Protein AF-A0AAW8ARQ1-F1 (afdb_monomer)

Organism: Klebsiella pneumoniae (NCBI:txid573)

Sequence (85 aa):
GRETLGSGDYEWLRRYARFVYDQPQEYRRWTVGDLNPEFRGLQGYADVGGVGVTRQRRRFDPYRPNVFRQDRQLLLQSESTVRIL

Mean predicted aligned error: 13.89 Å

Solvent-accessible surface area (backbone atoms only — not comparable to full-atom values): 5983 Å² total; per-residue (Å²): 114,50,77,48,91,86,76,81,51,77,46,80,77,87,85,77,62,63,51,76,49,79,39,66,95,76,23,34,35,42,36,40,36,58,38,77,73,88,66,91,68,90,65,75,88,62,89,40,79,46,78,47,80,47,77,43,64,81,81,58,44,88,88,53,83,84,72,78,86,70,89,75,81,80,85,75,92,60,99,73,89,86,82,88,130

Foldseek 3Di:
DDQDPPPRDDDDDDDWDWDWDDDLVQQKIKIAAFDFDDDDDPDDTDGDHGIDMDHDNVVNDPPDPPPPPPPPDDDDPDDDDDDDD

Secondary structure (DSSP, 8-state):
-EE-TTT--EE------EEEEEEGGGTEEEEEEEE----SSSPPP--EEEEEEEE-GGGS-TTS------------SS-------

Radius of gyration: 18.59 Å; Cα contacts (8 Å, |Δi|>4): 85; chains: 1; bounding box: 45×28×44 Å

Structure (mmCIF, N/CA/C/O backbone):
data_AF-A0AAW8ARQ1-F1
#
_entry.id   AF-A0AAW8ARQ1-F1
#
loop_
_atom_site.group_PDB
_atom_site.id
_atom_site.type_symbol
_atom_site.label_atom_id
_atom_site.label_alt_id
_atom_site.label_comp_id
_atom_site.label_asym_id
_atom_site.label_entity_id
_atom_site.label_seq_id
_atom_site.pdbx_PDB_ins_code
_atom_site.Cartn_x
_atom_site.Cartn_y
_atom_site.Cartn_z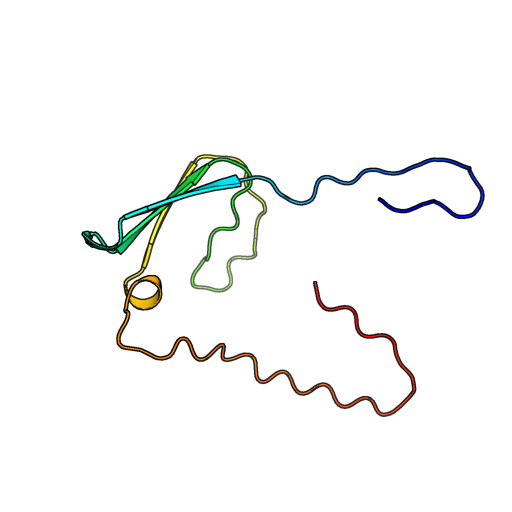
_atom_site.occupancy
_atom_site.B_iso_or_equiv
_atom_site.auth_seq_id
_atom_site.auth_comp_id
_atom_site.auth_asym_id
_atom_site.auth_atom_id
_atom_site.pdbx_PDB_model_num
ATOM 1 N N . GLY A 1 1 ? 16.361 6.200 -11.392 1.00 51.56 1 GLY A N 1
ATOM 2 C CA . GLY A 1 1 ? 16.944 5.982 -12.721 1.00 51.56 1 GLY A CA 1
ATOM 3 C C . GLY A 1 1 ? 18.023 4.940 -12.609 1.00 51.56 1 GLY A C 1
ATOM 4 O O . GLY A 1 1 ? 18.564 4.767 -11.518 1.00 51.56 1 GLY A O 1
ATOM 5 N N . ARG A 1 2 ? 18.294 4.228 -13.696 1.00 53.00 2 ARG A N 1
ATOM 6 C CA . ARG A 1 2 ? 19.491 3.400 -13.831 1.00 53.00 2 ARG A CA 1
ATOM 7 C C . ARG A 1 2 ? 20.307 4.002 -14.966 1.00 53.00 2 ARG A C 1
ATOM 9 O O . ARG A 1 2 ? 19.757 4.258 -16.030 1.00 53.00 2 ARG A O 1
ATOM 16 N N . GLU A 1 3 ? 21.585 4.244 -14.718 1.00 56.28 3 GLU A N 1
ATOM 17 C CA . GLU A 1 3 ? 22.528 4.514 -15.796 1.00 56.28 3 GLU A CA 1
ATOM 18 C C . GLU A 1 3 ? 22.971 3.166 -16.358 1.00 56.28 3 GLU A C 1
ATOM 20 O O . GLU A 1 3 ? 23.436 2.282 -15.625 1.00 56.28 3 GLU A O 1
ATOM 25 N N . THR A 1 4 ? 22.747 2.965 -17.651 1.00 60.34 4 THR A N 1
ATOM 26 C CA . THR A 1 4 ? 23.196 1.764 -18.349 1.00 60.34 4 THR A CA 1
ATOM 27 C C . THR A 1 4 ? 24.686 1.937 -18.618 1.00 60.34 4 THR A C 1
ATOM 29 O O . THR A 1 4 ? 25.082 2.734 -19.466 1.00 60.34 4 THR A O 1
ATOM 32 N N . LEU A 1 5 ? 25.527 1.240 -17.846 1.00 54.66 5 LEU A N 1
ATOM 33 C CA . LEU A 1 5 ? 26.982 1.265 -18.016 1.00 54.66 5 LEU A CA 1
ATOM 34 C C . LEU A 1 5 ? 27.326 0.824 -19.447 1.00 54.66 5 LEU A C 1
ATOM 36 O O . LEU A 1 5 ? 27.248 -0.361 -19.762 1.00 54.66 5 LEU A O 1
ATOM 40 N N . GLY A 1 6 ? 27.670 1.790 -20.302 1.00 60.81 6 GLY A N 1
ATOM 41 C CA . GLY A 1 6 ? 28.150 1.559 -21.666 1.00 60.81 6 GLY A CA 1
ATOM 42 C C . GLY A 1 6 ? 27.453 2.347 -22.781 1.00 60.81 6 GLY A C 1
ATOM 43 O O . GLY A 1 6 ? 28.124 2.637 -23.764 1.00 60.81 6 GLY A O 1
ATOM 44 N N . SER A 1 7 ? 26.171 2.731 -22.661 1.00 63.88 7 SER A N 1
ATOM 45 C CA . SER A 1 7 ? 25.453 3.416 -23.764 1.00 63.88 7 SER A CA 1
ATOM 46 C C . SER A 1 7 ? 25.183 4.907 -23.542 1.00 63.88 7 SER A C 1
ATOM 48 O O . SER A 1 7 ? 24.799 5.598 -24.476 1.00 63.88 7 SER A O 1
ATOM 50 N N . GLY A 1 8 ? 25.400 5.427 -22.328 1.00 62.69 8 GLY A N 1
ATOM 51 C CA . GLY A 1 8 ? 25.072 6.820 -21.993 1.00 62.69 8 GLY A CA 1
ATOM 52 C C . GLY A 1 8 ? 23.566 7.099 -21.888 1.00 62.69 8 GLY A C 1
ATOM 53 O O . GLY A 1 8 ? 23.177 8.223 -21.578 1.00 62.69 8 GLY A O 1
ATOM 54 N N . ASP A 1 9 ? 22.719 6.086 -22.091 1.00 69.88 9 ASP A N 1
ATOM 55 C CA . ASP A 1 9 ? 21.272 6.227 -22.000 1.00 69.88 9 ASP A CA 1
ATOM 56 C C . ASP A 1 9 ? 20.814 6.248 -20.537 1.00 69.88 9 ASP A C 1
ATOM 58 O O . ASP A 1 9 ? 21.120 5.349 -19.741 1.00 69.88 9 ASP A O 1
ATOM 62 N N . TYR A 1 10 ? 20.054 7.288 -20.194 1.00 73.31 10 TYR A N 1
ATOM 63 C CA . TYR A 1 10 ? 19.422 7.457 -18.892 1.00 73.31 10 TYR A CA 1
ATOM 64 C C . TYR A 1 10 ? 18.014 6.859 -18.908 1.00 73.31 10 TYR A C 1
ATOM 66 O O . TYR A 1 10 ? 17.100 7.405 -19.528 1.00 73.31 10 TYR A O 1
ATOM 74 N N . GLU A 1 11 ? 17.813 5.756 -18.186 1.00 71.88 11 GLU A N 1
ATOM 75 C CA . GLU A 1 11 ? 16.497 5.130 -18.078 1.00 71.88 11 GLU A CA 1
ATOM 76 C C . GLU A 1 11 ? 15.743 5.646 -16.841 1.00 71.88 11 GLU A C 1
ATOM 78 O O . GLU A 1 11 ? 16.149 5.451 -15.681 1.00 71.88 11 GLU A O 1
ATOM 83 N N . TRP A 1 12 ? 14.600 6.292 -17.084 1.00 72.06 12 TRP A N 1
ATOM 84 C CA . TRP A 1 12 ? 13.659 6.694 -16.044 1.00 72.06 12 TRP A CA 1
ATOM 85 C C . TRP A 1 12 ? 12.472 5.730 -15.979 1.00 72.06 12 TRP A C 1
ATOM 87 O O . TRP A 1 12 ? 11.6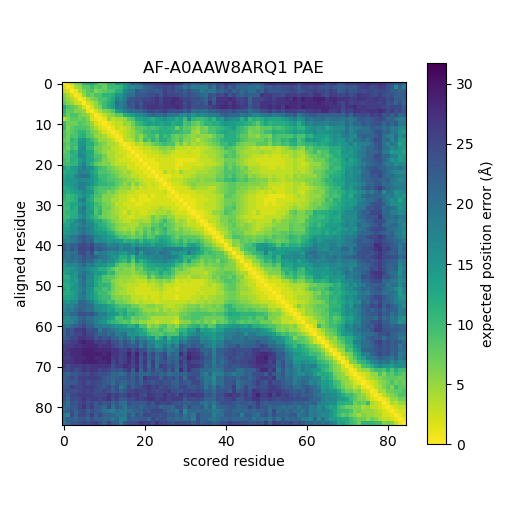59 5.652 -16.893 1.00 72.06 12 TRP A O 1
ATOM 97 N N . LEU A 1 13 ? 12.352 5.027 -14.852 1.00 71.38 13 LEU A N 1
ATOM 98 C CA . LEU A 1 13 ? 11.246 4.115 -14.569 1.00 71.38 13 LEU A CA 1
ATOM 99 C C . LEU A 1 13 ? 10.329 4.728 -13.504 1.00 71.38 13 LEU A C 1
ATOM 101 O O . LEU A 1 13 ? 10.705 4.817 -12.329 1.00 71.38 13 LEU A O 1
ATOM 105 N N . ARG A 1 14 ? 9.109 5.117 -13.897 1.00 71.81 14 ARG A N 1
ATOM 106 C CA . ARG A 1 14 ? 8.023 5.429 -12.956 1.00 71.81 14 ARG A CA 1
ATOM 107 C C . ARG A 1 14 ? 7.535 4.125 -12.343 1.00 71.81 14 ARG A C 1
ATOM 109 O O . ARG A 1 14 ? 6.996 3.284 -13.048 1.00 71.81 14 ARG A O 1
ATOM 116 N N . ARG A 1 15 ? 7.707 3.971 -11.031 1.00 73.38 15 ARG A N 1
ATOM 117 C CA . ARG A 1 15 ? 7.220 2.782 -10.319 1.00 73.38 15 ARG A CA 1
ATOM 118 C C . ARG A 1 15 ? 5.726 2.884 -10.038 1.00 73.38 15 ARG A C 1
ATOM 120 O O . ARG A 1 15 ? 4.961 2.115 -10.589 1.00 73.38 15 ARG A O 1
ATOM 127 N N . TYR A 1 16 ? 5.324 3.857 -9.222 1.00 76.25 16 TYR A N 1
ATOM 128 C CA . TYR A 1 16 ? 3.930 4.057 -8.832 1.00 76.25 16 TYR A CA 1
ATOM 129 C C . TYR A 1 16 ? 3.700 5.527 -8.477 1.00 76.25 16 TYR A C 1
ATOM 131 O O . TYR A 1 16 ? 4.540 6.142 -7.818 1.00 76.25 16 TYR A O 1
ATOM 139 N N . ALA A 1 17 ? 2.555 6.086 -8.853 1.00 84.44 17 ALA A N 1
ATOM 140 C CA . ALA A 1 17 ? 2.019 7.300 -8.255 1.00 84.44 17 ALA A CA 1
ATOM 141 C C . ALA A 1 17 ? 0.516 7.137 -8.016 1.00 84.44 17 ALA A C 1
ATOM 143 O O . ALA A 1 17 ? -0.235 6.722 -8.901 1.00 84.44 17 ALA A O 1
ATOM 144 N N . ARG A 1 18 ? 0.086 7.476 -6.800 1.00 87.38 18 ARG A N 1
ATOM 145 C CA . ARG A 1 18 ? -1.310 7.383 -6.385 1.00 87.38 18 ARG A CA 1
ATOM 146 C C . ARG A 1 18 ? -1.652 8.460 -5.373 1.00 87.38 18 ARG A C 1
ATOM 148 O O . ARG A 1 18 ? -0.843 8.782 -4.504 1.00 87.38 18 ARG A O 1
ATOM 155 N N . PHE A 1 19 ? -2.878 8.946 -5.453 1.00 88.75 19 PHE A N 1
ATOM 156 C CA . PHE A 1 19 ? -3.493 9.775 -4.431 1.00 88.75 19 PHE A CA 1
ATOM 157 C C . PHE A 1 19 ? -4.238 8.887 -3.448 1.00 88.75 19 PHE A C 1
ATOM 159 O O . PHE A 1 19 ? -4.891 7.923 -3.846 1.00 88.75 19 PHE A O 1
ATOM 166 N N . VAL A 1 20 ? -4.123 9.202 -2.162 1.00 89.44 20 VAL A N 1
ATOM 167 C CA . VAL A 1 20 ? -4.742 8.440 -1.078 1.00 89.44 20 VAL A CA 1
ATOM 168 C C . VAL A 1 20 ? -5.494 9.405 -0.179 1.00 89.44 20 VAL A C 1
ATOM 170 O O . VAL A 1 20 ? -4.928 10.406 0.251 1.00 89.44 20 VAL A O 1
ATOM 173 N N . TYR A 1 21 ? -6.747 9.081 0.124 1.00 89.19 21 TYR A N 1
ATOM 174 C CA . TYR A 1 21 ? -7.567 9.826 1.071 1.00 89.19 21 TYR A CA 1
ATOM 175 C C . TYR A 1 21 ? -8.187 8.869 2.091 1.00 89.19 21 TYR A C 1
ATOM 177 O O . TYR A 1 21 ? -8.850 7.896 1.725 1.00 89.19 21 TYR A O 1
ATOM 185 N N . ASP A 1 22 ? -7.939 9.135 3.371 1.00 89.75 22 ASP A N 1
ATOM 186 C CA . ASP A 1 22 ? -8.372 8.301 4.488 1.00 89.75 22 ASP A CA 1
ATOM 187 C C . ASP A 1 22 ? -9.572 8.913 5.211 1.00 89.75 22 ASP A C 1
ATOM 189 O O . ASP A 1 22 ? -9.575 10.096 5.541 1.00 89.75 22 ASP A O 1
ATOM 193 N N . GLN A 1 23 ? -10.564 8.075 5.516 1.00 89.06 23 GLN A N 1
ATOM 194 C CA . GLN A 1 23 ? -11.734 8.392 6.338 1.00 89.06 23 GLN A CA 1
ATOM 195 C C . GLN A 1 23 ? -11.774 7.437 7.544 1.00 89.06 23 GLN A C 1
ATOM 197 O O . GLN A 1 23 ? -12.459 6.403 7.506 1.00 89.06 23 GLN A O 1
ATOM 202 N N . PRO A 1 24 ? -11.028 7.741 8.624 1.00 84.25 24 PRO A N 1
ATOM 203 C CA . PRO A 1 24 ? -10.901 6.857 9.781 1.00 84.25 24 PRO A CA 1
ATOM 204 C C . PRO A 1 24 ? -12.236 6.546 10.464 1.00 84.25 24 PRO A C 1
ATOM 206 O O . PRO A 1 24 ? -12.454 5.409 10.875 1.00 84.25 24 PRO A O 1
ATOM 209 N N . GLN A 1 25 ? -13.155 7.518 10.519 1.00 85.06 25 GLN A N 1
ATOM 210 C CA . GLN A 1 25 ? -14.475 7.387 11.156 1.00 85.06 25 GLN A CA 1
ATOM 211 C C . GLN A 1 25 ? -15.320 6.269 10.527 1.00 85.06 25 GLN A C 1
ATOM 213 O O . GLN A 1 25 ? -16.160 5.661 11.185 1.00 85.06 25 GLN A O 1
ATOM 218 N N . GLU A 1 26 ? -15.077 5.965 9.253 1.00 88.25 26 GLU A N 1
ATOM 219 C CA . GLU A 1 26 ? -15.829 4.972 8.485 1.00 88.25 26 GLU A CA 1
ATOM 220 C C . GLU A 1 26 ? -15.010 3.705 8.187 1.00 88.25 26 GLU A C 1
ATOM 222 O O . GLU A 1 26 ? -15.515 2.748 7.575 1.00 88.25 26 GLU A O 1
ATOM 227 N N . TYR A 1 27 ? -13.754 3.681 8.649 1.00 85.94 27 TYR A N 1
ATOM 228 C CA . TYR A 1 27 ? -12.737 2.677 8.341 1.00 85.94 27 TYR A CA 1
ATOM 229 C C . TYR A 1 27 ? -12.463 2.535 6.840 1.00 85.94 27 TYR A C 1
ATOM 231 O O . TYR A 1 27 ? -12.252 1.417 6.357 1.00 85.94 27 TYR A O 1
ATOM 239 N N . ARG A 1 28 ? -12.507 3.643 6.094 1.00 90.75 28 ARG A N 1
ATOM 240 C CA . ARG A 1 28 ? -12.507 3.660 4.626 1.00 90.75 28 ARG A CA 1
ATOM 241 C C . ARG A 1 28 ? -11.284 4.398 4.078 1.00 90.75 28 ARG A C 1
ATOM 243 O O . ARG A 1 28 ? -10.880 5.422 4.618 1.00 90.75 28 ARG A O 1
ATOM 250 N N . ARG A 1 29 ? -10.724 3.894 2.980 1.00 90.50 29 ARG A N 1
ATOM 251 C CA . ARG A 1 29 ? -9.664 4.534 2.197 1.00 90.50 29 ARG A CA 1
ATOM 252 C C . ARG A 1 29 ? -10.067 4.611 0.735 1.00 90.50 29 ARG A C 1
ATOM 254 O O . ARG A 1 29 ? -10.495 3.613 0.156 1.00 90.50 29 ARG A O 1
ATOM 261 N N . TRP A 1 30 ? -9.835 5.771 0.146 1.00 90.81 30 TRP A N 1
ATOM 262 C CA . TRP A 1 30 ? -9.911 6.014 -1.285 1.00 90.81 30 TRP A CA 1
ATOM 263 C C . TRP A 1 30 ? -8.502 6.050 -1.859 1.00 90.81 30 TRP A C 1
ATOM 265 O O . TRP A 1 30 ? -7.576 6.584 -1.245 1.00 90.81 30 TRP A O 1
ATOM 275 N N . THR A 1 31 ? -8.307 5.444 -3.022 1.00 89.31 31 THR A N 1
ATOM 276 C CA . THR A 1 31 ? -7.035 5.469 -3.745 1.00 89.31 31 THR A CA 1
ATOM 277 C C . THR A 1 31 ? -7.301 5.714 -5.220 1.00 89.31 31 THR A C 1
ATOM 279 O O . THR A 1 31 ? -8.200 5.099 -5.781 1.00 89.31 31 THR A O 1
ATOM 282 N N . VAL A 1 32 ? -6.536 6.610 -5.839 1.00 91.81 32 VAL A N 1
ATOM 283 C CA . VAL A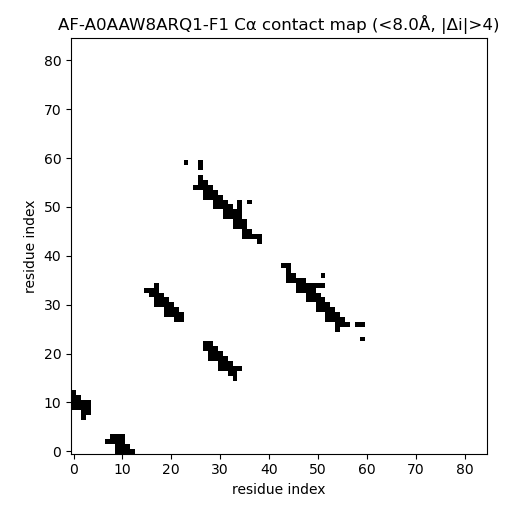 1 32 ? -6.643 6.937 -7.268 1.00 91.81 32 VAL A CA 1
ATOM 284 C C . VAL A 1 32 ? -5.259 6.888 -7.900 1.00 91.81 32 VAL A C 1
ATOM 286 O O . VAL A 1 32 ? -4.334 7.503 -7.372 1.00 91.81 32 VAL A O 1
ATOM 289 N N . GLY A 1 33 ? -5.115 6.187 -9.021 1.00 89.19 33 GLY A N 1
ATOM 290 C CA . GLY A 1 33 ? -3.851 6.025 -9.741 1.00 89.19 33 GLY A CA 1
ATOM 291 C C . GLY A 1 33 ? -3.440 4.562 -9.797 1.00 89.19 33 GLY A C 1
ATOM 292 O O . GLY A 1 33 ? -4.278 3.703 -10.062 1.00 89.19 33 GLY A O 1
ATOM 293 N N . ASP A 1 34 ? -2.167 4.278 -9.534 1.00 85.88 34 ASP A N 1
ATOM 294 C CA . ASP A 1 34 ? -1.675 2.901 -9.546 1.00 85.88 34 ASP A CA 1
ATOM 295 C C . ASP A 1 34 ? -2.125 2.174 -8.262 1.00 85.88 34 ASP A C 1
ATOM 297 O O . ASP A 1 34 ? -1.715 2.500 -7.137 1.00 85.88 34 ASP A O 1
ATOM 301 N N . LEU A 1 35 ? -3.035 1.215 -8.426 1.00 80.50 35 LEU A N 1
ATOM 302 C CA . LEU A 1 35 ? -3.639 0.421 -7.366 1.00 80.50 35 LEU A CA 1
ATOM 303 C C . LEU A 1 35 ? -2.851 -0.870 -7.156 1.00 80.50 35 LEU A C 1
ATOM 305 O O . LEU A 1 35 ? -2.493 -1.571 -8.098 1.00 80.50 35 LEU A O 1
ATOM 309 N N . ASN A 1 36 ? -2.680 -1.219 -5.884 1.00 76.06 36 ASN A N 1
ATOM 310 C CA . ASN A 1 36 ? -2.222 -2.534 -5.457 1.00 76.06 36 ASN A CA 1
ATOM 311 C C . ASN A 1 36 ? -3.281 -3.090 -4.486 1.00 76.06 36 ASN A C 1
ATOM 313 O O . ASN A 1 36 ? -3.238 -2.780 -3.289 1.00 76.06 36 ASN A O 1
ATOM 317 N N . PRO A 1 37 ? -4.333 -3.745 -5.010 1.00 71.12 37 PRO A N 1
ATOM 318 C CA . PRO A 1 37 ? -5.417 -4.263 -4.192 1.00 71.12 37 PRO A CA 1
ATOM 319 C C . PRO A 1 37 ? -4.954 -5.463 -3.359 1.00 71.12 37 PRO A C 1
ATOM 321 O O . PRO A 1 37 ? -4.388 -6.424 -3.872 1.00 71.12 37 PRO A O 1
ATOM 324 N N . GLU A 1 38 ? -5.241 -5.426 -2.058 1.00 69.31 38 GLU A N 1
ATOM 325 C CA . GLU A 1 38 ? -5.020 -6.566 -1.167 1.00 69.31 38 GLU A CA 1
ATOM 326 C C . GLU A 1 38 ? -6.136 -7.603 -1.379 1.00 69.31 38 GLU A C 1
ATOM 328 O O . GLU A 1 38 ? -7.235 -7.477 -0.830 1.00 69.31 38 GLU A O 1
ATOM 333 N N . PHE A 1 39 ? -5.872 -8.641 -2.174 1.00 65.50 39 PHE A N 1
ATOM 334 C CA . PHE A 1 39 ? -6.784 -9.776 -2.315 1.00 65.50 39 PHE A CA 1
ATOM 335 C C . PHE A 1 39 ? -6.591 -10.764 -1.159 1.00 65.50 39 PHE A C 1
ATOM 337 O O . PHE A 1 39 ? -5.471 -11.100 -0.777 1.00 65.50 39 PHE A O 1
ATOM 344 N N . ARG A 1 40 ? -7.695 -11.258 -0.584 1.00 65.94 40 ARG A N 1
ATOM 345 C CA . ARG A 1 40 ? -7.652 -12.375 0.371 1.00 65.94 40 ARG A CA 1
ATOM 346 C C . ARG A 1 40 ? -7.789 -13.680 -0.412 1.00 65.94 40 ARG A C 1
ATOM 348 O O . ARG A 1 40 ? -8.877 -13.977 -0.891 1.00 65.94 40 ARG A O 1
ATOM 355 N N . GLY A 1 41 ? -6.708 -14.447 -0.537 1.00 64.12 41 GLY A N 1
ATOM 356 C CA . GLY A 1 41 ? -6.698 -15.746 -1.221 1.00 64.12 41 GLY A CA 1
ATOM 357 C C . GLY A 1 41 ? -5.441 -15.964 -2.065 1.00 64.12 41 GLY A C 1
ATOM 358 O O . GLY A 1 41 ? -4.500 -15.184 -1.987 1.00 64.12 41 GLY A O 1
ATOM 359 N N . LEU A 1 42 ? -5.442 -17.020 -2.883 1.00 57.31 42 LEU A N 1
ATOM 360 C CA . LEU A 1 42 ? -4.369 -17.349 -3.840 1.00 57.31 42 LEU A CA 1
ATOM 361 C C . LEU A 1 42 ? -4.473 -16.566 -5.163 1.00 57.31 42 LEU A C 1
ATOM 363 O O . LEU A 1 42 ? -3.813 -16.907 -6.141 1.00 57.31 42 LEU A O 1
ATOM 367 N N . GLN A 1 43 ? -5.326 -15.542 -5.226 1.00 63.91 43 GLN A N 1
ATOM 368 C CA . GLN A 1 43 ? -5.396 -14.680 -6.400 1.00 63.91 43 GLN A CA 1
ATOM 369 C C . GLN A 1 43 ? -4.135 -13.819 -6.430 1.00 63.91 43 GLN A C 1
ATOM 371 O O . GLN A 1 43 ? -3.860 -13.076 -5.489 1.00 63.91 43 GLN A O 1
ATOM 376 N N . GLY A 1 44 ? -3.338 -13.998 -7.484 1.00 57.16 44 GLY A N 1
ATOM 377 C CA . GLY A 1 44 ? -2.092 -13.271 -7.688 1.00 57.16 44 GLY A CA 1
ATOM 378 C C . GLY A 1 44 ? -2.291 -11.756 -7.669 1.00 57.16 44 GLY A C 1
ATOM 379 O O . GLY A 1 44 ? -3.390 -11.240 -7.877 1.00 57.16 44 GLY A O 1
ATOM 380 N N . TYR A 1 45 ? -1.202 -11.042 -7.408 1.00 61.94 45 TYR A N 1
ATOM 381 C CA . TYR A 1 45 ? -1.178 -9.590 -7.491 1.00 61.94 45 TYR A CA 1
ATOM 382 C C . TYR A 1 45 ? -1.282 -9.162 -8.960 1.00 61.94 45 TYR A C 1
ATOM 384 O O . TYR A 1 45 ? -0.620 -9.725 -9.831 1.00 61.94 45 TYR A O 1
ATOM 392 N N . ALA A 1 46 ? -2.113 -8.160 -9.227 1.00 65.44 46 ALA A N 1
ATOM 393 C CA . ALA A 1 46 ? -2.155 -7.471 -10.506 1.00 65.44 46 ALA A CA 1
ATOM 394 C C . ALA A 1 46 ? -1.962 -5.979 -10.243 1.00 65.44 46 ALA A C 1
ATOM 396 O O . ALA A 1 46 ? -2.640 -5.411 -9.381 1.00 65.44 46 ALA A O 1
ATOM 397 N N . ASP A 1 47 ? -1.042 -5.360 -10.979 1.00 69.56 47 ASP A N 1
ATOM 398 C CA . ASP A 1 47 ? -0.902 -3.910 -10.997 1.00 69.56 47 ASP A CA 1
ATOM 399 C C . ASP A 1 47 ? -2.031 -3.344 -11.858 1.00 69.56 47 ASP A C 1
ATOM 401 O O . ASP A 1 47 ? -2.121 -3.611 -13.057 1.00 69.56 47 ASP A O 1
ATOM 405 N N . VAL A 1 48 ? -2.942 -2.608 -11.224 1.00 80.88 48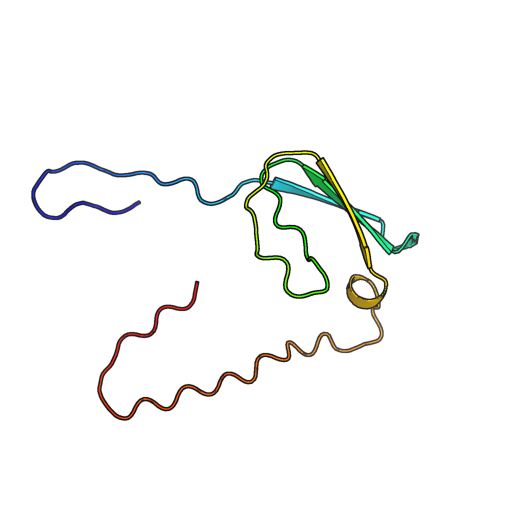 VAL A N 1
ATOM 406 C CA . VAL A 1 48 ? -4.151 -2.094 -11.875 1.00 80.88 48 VAL A CA 1
ATOM 407 C C . VAL A 1 48 ? -4.182 -0.582 -11.723 1.00 80.88 48 VAL A C 1
ATOM 409 O O . VAL A 1 48 ? -4.022 -0.069 -10.624 1.00 80.88 48 VAL A O 1
ATOM 412 N N 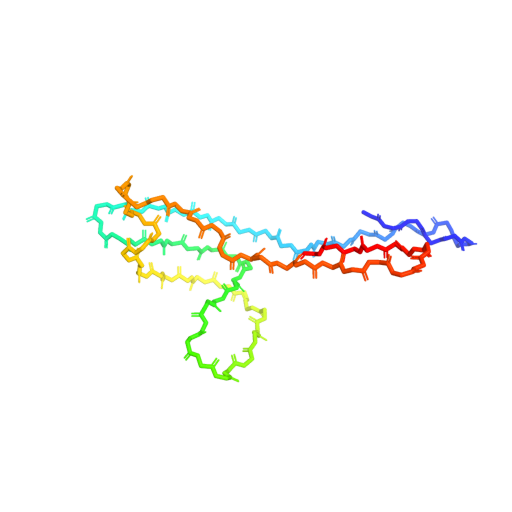. GLY A 1 49 ? -4.421 0.156 -12.803 1.00 85.56 49 GLY A N 1
ATOM 413 C CA . GLY A 1 49 ? -4.698 1.592 -12.729 1.00 85.56 49 GLY A CA 1
ATOM 414 C C . GLY A 1 49 ? -6.184 1.852 -12.483 1.00 85.56 49 GLY A C 1
ATOM 415 O O . GLY A 1 49 ? -7.026 1.235 -13.133 1.00 85.56 49 GLY A O 1
ATOM 416 N N . GLY A 1 50 ? -6.536 2.767 -11.578 1.00 87.44 50 GLY A N 1
ATOM 417 C CA . GLY A 1 50 ? -7.931 3.183 -11.417 1.00 87.44 50 GLY A CA 1
ATOM 418 C C . GLY A 1 50 ? -8.269 3.848 -10.088 1.00 87.44 50 GLY A C 1
ATOM 419 O O . GLY A 1 50 ? -7.423 4.460 -9.437 1.00 87.44 50 GLY A O 1
ATOM 420 N N . VAL A 1 51 ? -9.540 3.718 -9.698 1.00 89.12 51 VAL A N 1
ATOM 421 C CA . VAL A 1 51 ? -10.074 4.171 -8.409 1.00 89.12 51 VAL A CA 1
ATOM 422 C C . VAL A 1 51 ? -10.399 2.951 -7.552 1.00 89.12 51 VAL A C 1
ATOM 424 O O . VAL A 1 51 ? -11.161 2.080 -7.960 1.00 89.12 51 VAL A O 1
ATOM 427 N N . GLY A 1 52 ? -9.821 2.891 -6.356 1.00 87.69 52 GLY A N 1
ATOM 428 C CA . GLY A 1 52 ? -10.038 1.828 -5.384 1.00 87.69 52 GLY A CA 1
ATOM 429 C C . GLY A 1 52 ? -10.657 2.361 -4.099 1.00 87.69 52 GLY A C 1
ATOM 430 O O . GLY A 1 52 ? -10.232 3.393 -3.574 1.00 87.69 52 GLY A O 1
ATOM 431 N N . VAL A 1 53 ? -11.628 1.621 -3.563 1.00 88.31 53 VAL A N 1
ATOM 432 C CA . VAL A 1 53 ? -12.191 1.852 -2.229 1.00 88.31 53 VAL A CA 1
ATOM 433 C C . VAL A 1 53 ? -11.914 0.629 -1.380 1.00 88.31 53 VAL A C 1
ATOM 435 O O . VAL A 1 53 ? -12.339 -0.474 -1.718 1.00 88.31 53 VAL A O 1
ATOM 438 N N . THR A 1 54 ? -11.213 0.809 -0.265 1.00 87.38 54 THR A N 1
ATOM 439 C CA . THR A 1 54 ? -10.942 -0.280 0.675 1.00 87.38 54 THR A CA 1
ATOM 440 C C . THR A 1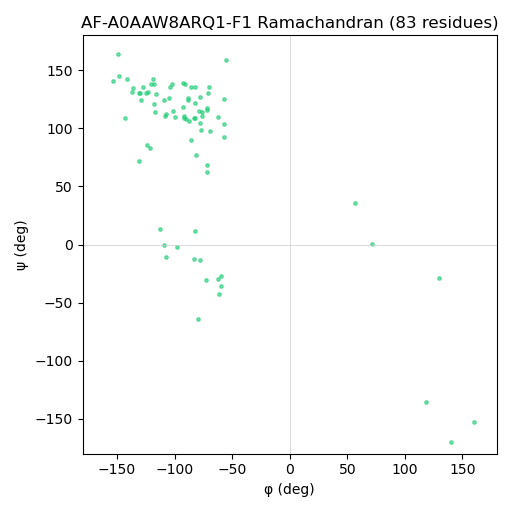 54 ? -11.505 0.051 2.047 1.00 87.38 54 THR A C 1
ATOM 442 O O . THR A 1 54 ? -11.422 1.184 2.522 1.00 87.38 54 THR A O 1
ATOM 445 N N . ARG A 1 55 ? -12.119 -0.949 2.691 1.00 85.50 55 ARG A N 1
ATOM 446 C CA . ARG A 1 55 ? -12.642 -0.829 4.054 1.00 85.50 55 ARG A CA 1
ATOM 447 C C . ARG A 1 55 ? -11.905 -1.793 4.972 1.00 85.50 55 ARG A C 1
ATOM 449 O O . ARG A 1 55 ? -12.032 -3.008 4.826 1.00 85.50 55 ARG A O 1
ATOM 456 N N . GLN A 1 56 ? -11.139 -1.267 5.924 1.00 76.06 56 GLN A N 1
ATOM 457 C CA . GLN A 1 56 ? -10.288 -2.086 6.786 1.00 76.06 56 GLN A CA 1
ATOM 458 C C . GLN A 1 56 ? -10.254 -1.545 8.214 1.00 76.06 56 GLN A C 1
ATOM 460 O O . GLN A 1 56 ? -9.609 -0.543 8.498 1.00 76.06 56 GLN A O 1
ATOM 465 N N . ARG A 1 57 ? -10.887 -2.269 9.146 1.00 74.75 57 ARG A N 1
ATOM 466 C CA . ARG A 1 57 ? -10.890 -1.901 10.573 1.00 74.75 57 ARG A CA 1
ATOM 467 C C . ARG A 1 57 ? -9.489 -1.894 11.181 1.00 74.75 57 ARG A C 1
ATOM 469 O O . ARG A 1 57 ? -9.125 -0.957 11.871 1.00 74.75 57 ARG A O 1
ATOM 476 N N . ARG A 1 58 ? -8.682 -2.909 10.849 1.00 69.56 58 ARG A N 1
ATOM 477 C CA . ARG A 1 58 ? -7.325 -3.093 11.389 1.00 69.56 58 ARG A CA 1
ATOM 478 C C . ARG A 1 58 ? -6.366 -1.948 11.043 1.00 69.56 58 ARG A C 1
ATOM 480 O O . ARG A 1 58 ? -5.454 -1.693 11.811 1.00 69.56 58 ARG A O 1
ATOM 487 N N . ARG A 1 59 ? -6.555 -1.280 9.900 1.00 72.44 59 ARG A N 1
ATOM 488 C CA . ARG A 1 59 ? -5.672 -0.197 9.438 1.00 72.44 59 ARG A CA 1
ATOM 489 C C . ARG A 1 59 ? -5.846 1.091 10.241 1.00 72.44 59 ARG A C 1
ATOM 491 O O . ARG A 1 59 ? -4.894 1.846 10.375 1.00 72.44 59 ARG A O 1
ATOM 498 N N . PHE A 1 60 ? -7.055 1.328 10.742 1.00 75.38 60 PHE A N 1
ATOM 499 C CA . PHE A 1 60 ? -7.430 2.561 11.435 1.00 75.38 60 PHE A CA 1
ATOM 500 C C . PHE A 1 60 ? -7.720 2.336 12.924 1.00 75.38 60 PHE A C 1
ATOM 502 O O . PHE A 1 60 ? -8.321 3.198 13.552 1.00 75.38 60 PHE A O 1
ATOM 509 N N . ASP A 1 61 ? -7.346 1.181 13.481 1.00 69.19 61 ASP A N 1
ATOM 510 C CA . ASP A 1 61 ? -7.468 0.897 14.913 1.00 69.19 61 ASP A CA 1
ATOM 511 C C . ASP A 1 61 ? -6.260 1.509 15.652 1.00 69.19 61 ASP A C 1
ATOM 513 O O . ASP A 1 61 ? -5.145 1.008 15.485 1.00 69.19 61 ASP A O 1
ATOM 517 N N . PRO A 1 62 ? -6.441 2.586 16.443 1.00 62.06 62 PRO A N 1
ATOM 518 C CA . PRO A 1 62 ? -5.338 3.264 17.120 1.00 62.06 62 PRO A CA 1
ATOM 519 C C . PRO A 1 62 ? -4.853 2.512 18.369 1.00 62.06 62 PRO A C 1
ATOM 521 O O . PRO A 1 62 ? -3.788 2.830 18.892 1.00 62.06 62 PRO A O 1
ATOM 524 N N . TYR A 1 63 ? -5.613 1.524 18.859 1.00 65.69 63 TYR A N 1
ATOM 525 C CA . TYR A 1 63 ? -5.336 0.825 20.119 1.00 65.69 63 TYR A CA 1
ATOM 526 C C . TYR A 1 63 ? -4.608 -0.501 19.930 1.00 65.69 63 TYR A C 1
ATOM 528 O O . TYR A 1 63 ? -4.267 -1.169 20.908 1.00 65.69 63 TYR A O 1
ATOM 536 N N . ARG A 1 64 ? -4.349 -0.902 18.683 1.00 57.03 64 ARG A N 1
ATOM 537 C CA . ARG A 1 64 ? -3.528 -2.073 18.399 1.00 57.03 64 ARG A CA 1
ATOM 538 C C . ARG A 1 64 ? -2.152 -1.637 17.922 1.00 57.03 64 ARG A C 1
ATOM 540 O O . ARG A 1 64 ? -2.070 -0.909 16.933 1.00 57.03 64 ARG A O 1
ATOM 547 N N . PRO A 1 65 ? -1.065 -2.121 18.552 1.00 51.25 65 PRO A N 1
ATOM 548 C CA . PRO A 1 65 ? 0.256 -1.927 17.990 1.00 51.25 65 PRO A CA 1
ATOM 549 C C . PRO A 1 65 ? 0.245 -2.524 16.583 1.00 51.25 65 PRO A C 1
ATOM 551 O O . PRO A 1 65 ? -0.135 -3.683 16.379 1.00 51.25 65 PRO A O 1
ATOM 554 N N . ASN A 1 66 ? 0.618 -1.707 15.601 1.00 52.16 66 ASN A N 1
ATOM 555 C CA . ASN A 1 66 ? 0.817 -2.134 14.227 1.00 52.16 66 ASN A CA 1
ATOM 556 C C . ASN A 1 66 ? 2.102 -2.972 14.184 1.00 52.16 66 ASN A C 1
ATOM 558 O O . ASN A 1 66 ? 3.135 -2.528 13.694 1.00 52.16 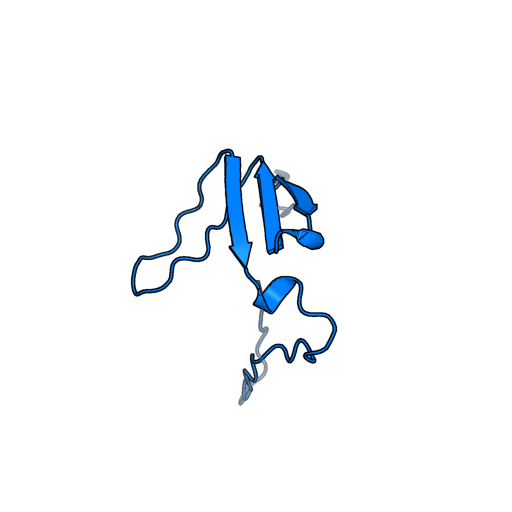66 ASN A O 1
ATOM 562 N N . VAL A 1 67 ? 2.071 -4.159 14.802 1.00 53.12 67 VAL A N 1
ATOM 563 C CA . VAL A 1 67 ? 3.194 -5.093 14.789 1.00 53.12 67 VAL A CA 1
ATOM 564 C C . VAL A 1 67 ? 3.282 -5.596 13.361 1.00 53.12 67 VAL A C 1
ATOM 566 O O . VAL A 1 67 ? 2.504 -6.453 12.927 1.00 53.12 67 VAL A O 1
ATOM 569 N N . PHE A 1 68 ? 4.182 -4.975 12.610 1.00 51.72 68 PHE A N 1
ATOM 570 C CA . PHE A 1 68 ? 4.618 -5.410 11.299 1.00 51.72 68 PHE A CA 1
ATOM 571 C C . PHE A 1 68 ? 5.143 -6.840 11.465 1.00 51.72 68 PHE A C 1
ATOM 573 O O . PHE A 1 68 ? 6.282 -7.063 11.860 1.00 51.72 68 PHE A O 1
ATOM 580 N N . ARG A 1 69 ? 4.282 -7.842 11.258 1.00 51.94 69 ARG A N 1
ATOM 581 C CA . ARG A 1 69 ? 4.686 -9.245 11.328 1.00 51.94 69 ARG A CA 1
ATOM 582 C C . ARG A 1 69 ? 5.338 -9.604 10.000 1.00 51.94 69 ARG A C 1
ATOM 584 O O . ARG A 1 69 ? 4.729 -10.237 9.146 1.00 51.94 69 ARG A O 1
ATOM 591 N N . GLN A 1 70 ? 6.578 -9.166 9.845 1.00 50.06 70 GLN A N 1
ATOM 592 C CA . GLN A 1 70 ? 7.511 -9.744 8.897 1.00 50.06 70 GLN A CA 1
ATOM 593 C C . GLN A 1 70 ? 8.817 -10.010 9.643 1.00 50.06 70 GLN A C 1
ATOM 595 O O . GLN A 1 70 ? 9.816 -9.329 9.445 1.00 50.06 70 GLN A O 1
ATOM 600 N N . ASP A 1 71 ? 8.786 -11.020 10.513 1.00 48.31 71 ASP A N 1
ATOM 601 C CA . ASP A 1 71 ? 9.983 -11.654 11.072 1.00 48.31 71 ASP A CA 1
ATOM 602 C C . ASP A 1 71 ? 10.658 -12.481 9.962 1.00 48.31 71 ASP A C 1
ATOM 604 O O . ASP A 1 71 ? 10.670 -13.709 9.969 1.00 48.31 71 ASP A O 1
ATOM 608 N N . ARG A 1 72 ? 11.102 -11.805 8.894 1.00 55.62 72 ARG A N 1
ATOM 609 C CA . ARG A 1 72 ? 11.931 -12.422 7.857 1.00 55.62 72 ARG A CA 1
ATOM 610 C C . ARG A 1 72 ? 13.368 -12.337 8.333 1.00 55.62 72 ARG A C 1
ATOM 612 O O . ARG A 1 72 ? 14.062 -11.365 8.051 1.00 55.62 72 ARG A O 1
ATOM 619 N N . GLN A 1 73 ? 13.796 -13.361 9.057 1.00 58.75 73 GLN A N 1
ATOM 620 C CA . GLN A 1 73 ? 15.204 -13.561 9.363 1.00 58.75 73 GLN A CA 1
ATOM 621 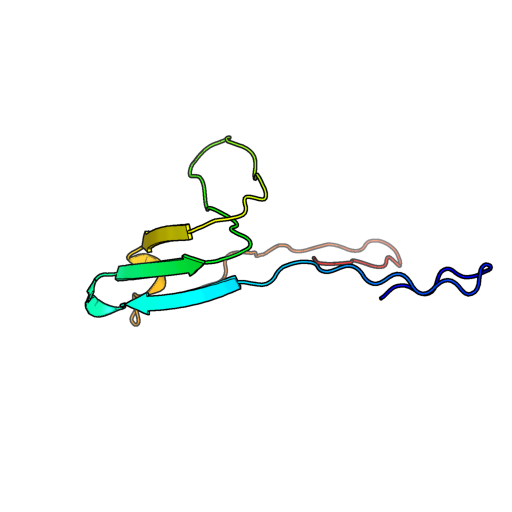C C . GLN A 1 73 ? 15.873 -14.167 8.128 1.00 58.75 73 GLN A C 1
ATOM 623 O O . GLN A 1 73 ? 15.524 -15.260 7.687 1.00 58.75 73 GLN A O 1
ATOM 628 N N . LEU A 1 74 ? 16.793 -13.414 7.528 1.00 59.66 74 LEU A N 1
ATOM 629 C CA . LEU A 1 74 ? 17.639 -13.881 6.433 1.00 59.66 74 LEU A CA 1
ATOM 630 C C . LEU A 1 74 ? 18.997 -14.248 7.029 1.00 59.66 74 LEU A C 1
ATOM 632 O O . LEU A 1 74 ? 19.734 -13.369 7.473 1.00 59.66 74 LEU A O 1
ATOM 636 N N . LEU A 1 75 ? 19.316 -15.542 7.065 1.00 66.50 75 LEU A N 1
ATOM 637 C CA . LEU A 1 75 ? 20.638 -16.014 7.464 1.00 66.50 75 LEU A CA 1
ATOM 638 C C . LEU A 1 75 ? 21.571 -15.936 6.250 1.00 66.50 75 LEU A C 1
ATOM 640 O O . LEU A 1 75 ? 21.436 -16.717 5.309 1.00 66.50 75 LEU A O 1
ATOM 644 N N . LEU A 1 76 ? 22.510 -14.992 6.266 1.00 68.56 76 LEU A N 1
ATOM 645 C CA . LEU A 1 76 ? 23.548 -14.884 5.243 1.00 68.56 76 LEU A CA 1
ATOM 646 C C . LEU A 1 76 ? 24.736 -15.764 5.646 1.00 68.56 76 LEU A C 1
ATOM 648 O O . LEU A 1 76 ? 25.469 -15.433 6.571 1.00 68.56 76 LEU A O 1
ATOM 652 N N . GLN A 1 77 ? 24.902 -16.903 4.972 1.00 68.75 77 GLN A N 1
ATOM 653 C CA . GLN A 1 77 ? 26.030 -17.823 5.192 1.00 68.75 77 GLN A CA 1
ATOM 654 C C . GLN A 1 77 ? 27.303 -17.405 4.429 1.00 68.75 77 GLN A C 1
ATOM 656 O O . GLN A 1 77 ? 28.380 -17.929 4.701 1.00 68.75 77 GLN A O 1
ATOM 661 N N . SER A 1 78 ? 27.191 -16.458 3.493 1.00 68.75 78 SER A N 1
ATOM 662 C CA . SER A 1 78 ? 28.286 -15.883 2.704 1.00 68.75 78 SER A CA 1
ATOM 663 C C . SER A 1 78 ? 27.988 -14.422 2.345 1.00 68.75 78 SER A C 1
ATOM 665 O O . SER A 1 78 ? 26.847 -13.963 2.456 1.00 68.75 78 SER A O 1
ATOM 667 N N . GLU A 1 79 ? 29.010 -13.676 1.918 1.00 66.44 79 GLU A N 1
ATOM 668 C CA . GLU A 1 79 ? 28.882 -12.263 1.550 1.00 66.44 79 GLU A CA 1
ATOM 669 C C . GLU A 1 79 ? 27.928 -12.104 0.349 1.00 66.44 79 GLU A C 1
ATOM 671 O O . GLU A 1 79 ? 28.211 -12.554 -0.759 1.00 66.44 79 GLU A O 1
ATOM 676 N N . SER A 1 80 ? 26.742 -11.536 0.590 1.00 67.38 80 SER A N 1
ATOM 677 C CA . SER A 1 80 ? 25.654 -11.429 -0.392 1.00 67.38 80 SER A CA 1
ATOM 678 C C . SER A 1 80 ? 24.929 -10.090 -0.268 1.00 67.38 80 SER A C 1
ATOM 680 O O . SER A 1 80 ? 24.681 -9.602 0.834 1.00 67.38 80 SER A O 1
ATOM 682 N N . THR A 1 81 ? 24.525 -9.506 -1.398 1.00 75.19 81 THR A N 1
ATOM 683 C CA . THR A 1 81 ? 23.731 -8.268 -1.428 1.00 75.19 81 THR A CA 1
ATOM 684 C C . THR A 1 81 ? 22.239 -8.590 -1.448 1.00 75.19 81 THR A C 1
ATOM 686 O O . THR A 1 81 ? 21.698 -9.030 -2.462 1.00 75.19 81 THR A O 1
ATOM 689 N N . VAL A 1 82 ? 21.548 -8.335 -0.337 1.00 65.81 82 VAL A N 1
ATOM 690 C CA . VAL A 1 82 ? 20.087 -8.471 -0.264 1.00 65.81 82 VAL A CA 1
ATOM 691 C C . VAL A 1 82 ? 19.427 -7.166 -0.693 1.00 65.81 82 VAL A C 1
ATOM 693 O O . VAL A 1 82 ? 19.667 -6.115 -0.102 1.00 65.81 82 VAL A O 1
ATOM 696 N N . ARG A 1 83 ? 18.539 -7.238 -1.690 1.00 60.16 83 ARG A N 1
ATOM 697 C CA . ARG A 1 83 ? 17.677 -6.119 -2.081 1.00 60.16 83 ARG A CA 1
ATOM 698 C C . ARG A 1 83 ? 16.244 -6.390 -1.644 1.00 60.16 83 ARG A C 1
ATOM 700 O O . ARG A 1 83 ? 15.586 -7.268 -2.191 1.00 60.16 83 ARG A O 1
ATOM 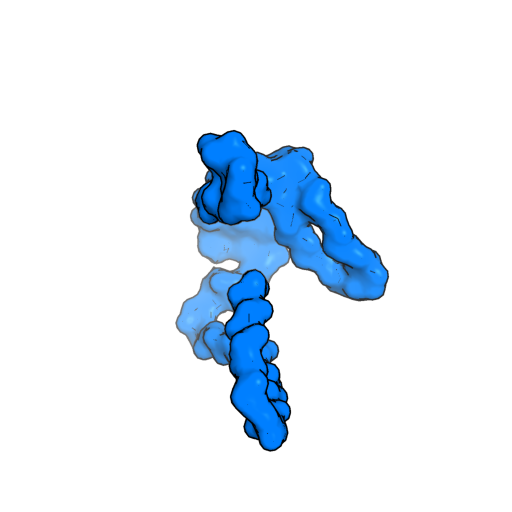707 N N . ILE A 1 84 ? 15.766 -5.611 -0.681 1.00 64.38 84 ILE A N 1
ATOM 708 C CA . ILE A 1 84 ? 14.353 -5.590 -0.300 1.00 64.38 84 ILE A CA 1
ATOM 709 C C . ILE A 1 84 ? 13.663 -4.551 -1.193 1.00 64.38 84 ILE A C 1
ATOM 711 O O . ILE A 1 84 ? 14.141 -3.419 -1.295 1.00 64.38 84 ILE A O 1
ATOM 715 N N . LEU A 1 85 ? 12.599 -4.963 -1.887 1.00 53.72 85 LEU A N 1
ATOM 716 C CA . LEU A 1 85 ? 11.739 -4.103 -2.706 1.00 53.72 85 LEU A CA 1
ATOM 717 C C . LEU A 1 85 ? 10.417 -3.835 -1.990 1.00 53.72 85 LEU A C 1
ATOM 719 O O . LEU A 1 85 ? 9.896 -4.790 -1.370 1.00 53.72 85 LEU A O 1
#

pLDDT: mean 71.45, std 12.83, range [48.31, 91.81]